Protein AF-W4US19-F1 (afdb_monomer_lite)

pLDDT: mean 78.68, std 10.95, range [46.41, 91.62]

Radius of gyration: 17.97 Å; chains: 1; bounding box: 44×40×44 Å

Organism: NCBI:txid1445607

Sequence (123 aa):
MWGHSSKKCTGAFEIYKANIETGNFLNTVFNEEHYNFYRSQIDKVGKHIYIKTGLKATVEDICEYINERAKWTDELDGIIFQDLPTGDSILIKKYPYRKRIQAVVYKLSCINNFSFKDEYRTN

Structure (mmCIF, N/CA/C/O backbone):
data_AF-W4US19-F1
#
_entry.id   AF-W4US19-F1
#
loop_
_atom_site.group_PDB
_atom_site.id
_atom_site.type_symbol
_atom_site.label_atom_id
_atom_site.label_alt_id
_atom_site.label_comp_id
_atom_site.label_asym_id
_atom_site.label_entity_id
_atom_site.label_seq_id
_atom_site.pdbx_PDB_ins_code
_atom_site.Cartn_x
_atom_site.Cartn_y
_atom_site.Cartn_z
_atom_site.occupancy
_atom_site.B_iso_or_equiv
_atom_site.auth_s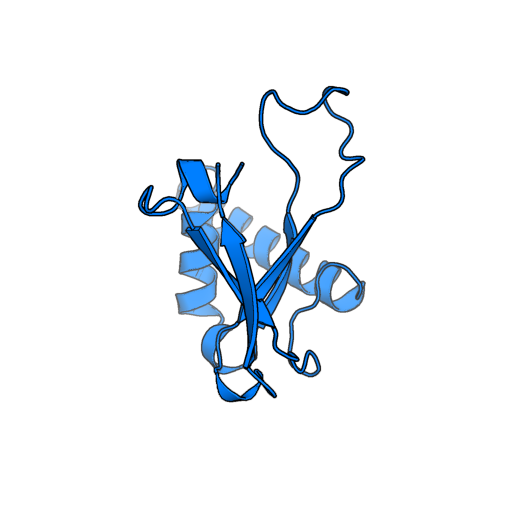eq_id
_atom_site.auth_comp_id
_atom_site.auth_asym_id
_atom_site.auth_atom_id
_atom_site.pdbx_PDB_model_num
ATOM 1 N N . MET A 1 1 ? 20.157 10.863 -8.094 1.00 47.53 1 MET A N 1
ATOM 2 C CA . MET A 1 1 ? 19.063 9.974 -8.567 1.00 47.53 1 MET A CA 1
ATOM 3 C C . MET A 1 1 ? 18.772 8.922 -7.504 1.00 47.53 1 MET A C 1
ATOM 5 O O . MET A 1 1 ? 19.709 8.524 -6.830 1.00 47.53 1 MET A O 1
ATOM 9 N N . TRP A 1 2 ? 17.519 8.466 -7.365 1.00 46.41 2 TRP A N 1
ATOM 10 C CA . TRP A 1 2 ? 17.076 7.519 -6.317 1.00 46.41 2 TRP A CA 1
ATOM 11 C C . TRP A 1 2 ? 17.932 6.238 -6.229 1.00 46.41 2 TRP A C 1
ATOM 13 O O . TRP A 1 2 ? 18.286 5.806 -5.136 1.00 46.41 2 TRP A O 1
ATOM 23 N N . GLY A 1 3 ? 18.369 5.689 -7.370 1.00 52.31 3 GLY A N 1
ATOM 24 C CA . GLY A 1 3 ? 19.264 4.522 -7.397 1.00 52.31 3 GLY A CA 1
ATOM 25 C C . GLY A 1 3 ? 20.616 4.751 -6.710 1.00 52.31 3 GLY A C 1
ATOM 26 O O . GLY A 1 3 ? 21.161 3.829 -6.120 1.00 52.31 3 GLY A O 1
ATOM 27 N N . HIS A 1 4 ? 21.126 5.983 -6.707 1.00 53.94 4 HIS A N 1
ATOM 28 C CA . HIS A 1 4 ? 22.436 6.320 -6.142 1.00 53.94 4 HIS A CA 1
ATOM 29 C C . HIS A 1 4 ? 22.404 6.503 -4.614 1.00 53.94 4 HIS A C 1
ATOM 31 O O . HIS A 1 4 ? 23.419 6.326 -3.950 1.00 53.94 4 HIS A O 1
ATOM 37 N N . SER A 1 5 ? 21.252 6.882 -4.052 1.00 56.97 5 SER A N 1
ATOM 38 C CA . SER A 1 5 ? 21.070 7.056 -2.603 1.00 56.97 5 SER A CA 1
ATOM 39 C C . SER A 1 5 ? 20.574 5.790 -1.906 1.00 56.97 5 SER A C 1
ATOM 41 O O . SER A 1 5 ? 20.789 5.633 -0.710 1.00 56.97 5 SER A O 1
ATOM 43 N N . SER A 1 6 ? 19.881 4.907 -2.633 1.00 57.62 6 SER A N 1
ATOM 44 C CA . SER A 1 6 ? 19.131 3.789 -2.042 1.00 57.62 6 SER A CA 1
ATOM 45 C C . SER A 1 6 ? 19.644 2.399 -2.437 1.00 57.62 6 SER A C 1
ATOM 47 O O . SER A 1 6 ? 19.193 1.413 -1.863 1.00 57.62 6 SER A O 1
ATOM 49 N N . LYS A 1 7 ? 20.576 2.285 -3.396 1.00 64.25 7 LYS A N 1
ATOM 50 C CA . LYS A 1 7 ? 21.191 1.008 -3.803 1.00 64.25 7 LYS A CA 1
ATOM 51 C C . LYS A 1 7 ? 22.715 1.071 -3.679 1.00 64.25 7 LYS A C 1
ATOM 53 O O . LYS A 1 7 ? 23.296 2.153 -3.629 1.00 64.25 7 LYS A O 1
ATOM 58 N N . LYS A 1 8 ? 23.372 -0.097 -3.635 1.00 60.91 8 LYS A N 1
ATOM 59 C CA . LYS A 1 8 ? 24.842 -0.185 -3.666 1.00 60.91 8 LYS A CA 1
ATOM 60 C C . LYS A 1 8 ? 25.363 0.553 -4.902 1.00 60.91 8 LYS A C 1
ATOM 62 O O . LYS A 1 8 ? 24.930 0.258 -6.016 1.00 60.91 8 LYS A O 1
ATOM 67 N N . CYS A 1 9 ? 26.279 1.496 -4.683 1.00 65.06 9 CYS A N 1
ATOM 68 C CA . CYS A 1 9 ? 26.870 2.365 -5.701 1.00 65.06 9 CYS A CA 1
ATOM 69 C C . CYS A 1 9 ? 27.811 1.563 -6.619 1.00 65.06 9 CYS A C 1
ATOM 71 O O . CYS A 1 9 ? 29.028 1.610 -6.495 1.00 65.06 9 CYS A O 1
ATOM 73 N N . THR A 1 10 ? 27.221 0.735 -7.476 1.00 68.06 10 THR A N 1
ATOM 74 C CA . THR A 1 10 ? 27.910 -0.237 -8.341 1.00 68.06 10 THR A CA 1
ATOM 75 C C . THR A 1 10 ? 28.164 0.306 -9.749 1.00 68.06 10 THR A C 1
ATOM 77 O O . THR A 1 10 ? 28.731 -0.394 -10.576 1.00 68.06 10 THR A O 1
ATOM 80 N N . GLY A 1 11 ? 27.774 1.555 -10.030 1.00 69.00 11 GLY A N 1
ATOM 81 C CA . GLY A 1 11 ? 27.968 2.201 -11.332 1.00 69.00 11 GLY A CA 1
ATOM 82 C C . GLY A 1 11 ? 26.925 1.828 -12.395 1.00 69.00 11 GLY A C 1
ATOM 83 O O . GLY A 1 11 ? 26.893 2.446 -13.457 1.00 69.00 11 GLY A O 1
ATOM 84 N N . ALA A 1 12 ? 26.047 0.860 -12.122 1.00 73.38 12 ALA A N 1
ATOM 85 C CA . ALA A 1 12 ? 24.975 0.453 -13.022 1.00 73.38 12 ALA A CA 1
ATOM 86 C C . ALA A 1 12 ? 23.714 0.026 -12.255 1.00 73.38 12 ALA A C 1
ATOM 88 O O . ALA A 1 12 ? 23.777 -0.404 -11.102 1.00 73.38 12 ALA A O 1
ATOM 89 N N . PHE A 1 13 ? 22.554 0.147 -12.898 1.00 80.69 13 PHE A N 1
ATOM 90 C CA . PHE A 1 13 ? 21.270 -0.303 -12.376 1.00 80.69 13 PHE A CA 1
ATOM 91 C C . PHE A 1 13 ? 20.508 -1.086 -13.436 1.00 80.69 13 PHE A C 1
ATOM 93 O O . PHE A 1 13 ? 20.212 -0.569 -14.509 1.00 80.69 13 PHE A O 1
ATOM 100 N N . GLU A 1 14 ? 20.100 -2.299 -13.092 1.00 82.94 14 GLU A N 1
ATOM 101 C CA . GLU A 1 14 ? 19.192 -3.082 -13.920 1.00 82.94 14 GLU A CA 1
ATOM 102 C C . GLU A 1 14 ? 17.751 -2.581 -13.761 1.00 82.94 14 GLU A C 1
ATOM 104 O O . GLU A 1 14 ? 17.251 -2.338 -12.653 1.00 82.94 14 GLU A O 1
ATOM 109 N N . ILE A 1 15 ? 17.080 -2.429 -14.894 1.00 82.50 15 ILE A N 1
ATOM 110 C CA . ILE A 1 15 ? 15.682 -2.053 -15.022 1.00 82.50 15 ILE A CA 1
ATOM 111 C C . ILE A 1 15 ? 14.928 -3.303 -15.455 1.00 82.50 15 ILE A C 1
ATOM 113 O O . ILE A 1 15 ? 15.215 -3.898 -16.493 1.00 82.50 15 ILE A O 1
ATOM 117 N N . TYR A 1 16 ? 13.919 -3.667 -14.674 1.00 87.31 16 TYR A N 1
ATOM 118 C CA . TYR A 1 16 ? 13.009 -4.767 -14.965 1.00 87.31 16 TYR A CA 1
ATOM 119 C C . TYR A 1 16 ? 11.632 -4.217 -15.333 1.00 87.31 16 TYR A C 1
ATOM 121 O O . TYR A 1 16 ? 11.269 -3.099 -14.955 1.00 87.31 16 TYR A O 1
ATOM 129 N N . LYS A 1 17 ? 10.858 -5.000 -16.082 1.00 89.00 17 LYS A N 1
ATOM 130 C CA . LYS A 1 17 ? 9.448 -4.728 -16.377 1.00 89.00 17 LYS A CA 1
ATOM 131 C C . LYS A 1 17 ? 8.605 -5.938 -16.001 1.00 89.00 17 LYS A C 1
ATOM 133 O O . LYS A 1 17 ? 9.071 -7.067 -16.101 1.00 89.00 17 LYS A O 1
ATOM 138 N N . ALA A 1 18 ? 7.370 -5.686 -15.597 1.00 89.19 18 ALA A N 1
ATOM 139 C CA . ALA A 1 18 ? 6.374 -6.715 -15.354 1.00 89.19 18 ALA A CA 1
ATOM 140 C C . ALA A 1 18 ? 4.976 -6.149 -15.595 1.00 89.19 18 ALA A C 1
ATOM 142 O O . ALA A 1 18 ? 4.775 -4.933 -15.546 1.00 89.19 18 ALA A O 1
ATOM 143 N N . ASN A 1 19 ? 4.027 -7.045 -15.824 1.00 87.88 19 ASN A N 1
ATOM 144 C CA . ASN A 1 19 ? 2.605 -6.752 -15.846 1.00 87.88 19 ASN A CA 1
ATOM 145 C C . ASN A 1 19 ? 2.022 -7.148 -14.490 1.00 87.88 19 ASN A C 1
ATOM 147 O O . ASN A 1 19 ? 2.315 -8.231 -13.995 1.00 87.88 19 ASN A O 1
ATOM 151 N N . ILE A 1 20 ? 1.204 -6.286 -13.894 1.00 87.06 20 ILE A N 1
ATOM 152 C CA . ILE A 1 20 ? 0.553 -6.567 -12.613 1.00 87.06 20 ILE A CA 1
ATOM 153 C C . ILE A 1 20 ? -0.949 -6.633 -12.863 1.00 87.06 20 ILE A C 1
ATOM 155 O O . ILE A 1 20 ? -1.525 -5.687 -13.402 1.00 87.06 20 ILE A O 1
ATOM 159 N N . GLU A 1 21 ? -1.579 -7.741 -12.488 1.00 87.06 21 GLU A N 1
ATOM 160 C CA . GLU A 1 21 ? -3.033 -7.875 -12.525 1.00 87.06 21 GLU A CA 1
ATOM 161 C C . GLU A 1 21 ? -3.654 -7.145 -11.337 1.00 87.06 21 GLU A C 1
ATOM 163 O O . GLU A 1 21 ? -3.518 -7.555 -10.190 1.00 87.06 21 GLU A O 1
ATOM 168 N N . THR A 1 22 ? -4.353 -6.043 -11.608 1.00 84.31 22 THR A N 1
ATOM 169 C CA . THR A 1 22 ? -4.903 -5.171 -10.559 1.00 84.31 22 THR A CA 1
ATOM 170 C C . THR A 1 22 ? -6.350 -5.494 -10.180 1.00 84.31 22 THR A C 1
ATOM 172 O O . THR A 1 22 ? -7.000 -4.670 -9.541 1.00 84.31 22 THR A O 1
ATOM 175 N N . GLY A 1 23 ? -6.886 -6.647 -10.595 1.00 83.94 23 GLY A N 1
ATOM 176 C CA . GLY A 1 23 ? -8.298 -7.004 -10.391 1.00 83.94 23 GLY A CA 1
ATOM 177 C C . GLY A 1 23 ? -8.696 -7.081 -8.914 1.00 83.94 23 GLY A C 1
ATOM 178 O O . GLY A 1 23 ? -9.729 -6.545 -8.532 1.00 83.94 23 GLY A O 1
ATOM 179 N N . ASN A 1 24 ? -7.826 -7.656 -8.082 1.00 87.25 24 ASN A N 1
ATOM 180 C CA . ASN A 1 24 ? -8.006 -7.798 -6.631 1.00 87.25 24 ASN A CA 1
ATOM 181 C C . ASN A 1 24 ? -7.150 -6.804 -5.824 1.00 87.25 24 ASN A C 1
ATOM 183 O O . ASN A 1 24 ? -6.766 -7.066 -4.681 1.00 87.25 24 ASN A O 1
ATOM 187 N N . PHE A 1 25 ? -6.811 -5.657 -6.420 1.00 89.50 25 PHE A N 1
ATOM 188 C CA . PHE A 1 25 ? -6.069 -4.607 -5.727 1.00 89.50 25 PHE A CA 1
ATOM 189 C C . PHE A 1 25 ? -7.007 -3.588 -5.087 1.00 89.50 25 PHE A C 1
ATOM 191 O O . PHE A 1 25 ? -7.944 -3.083 -5.715 1.00 89.50 25 PHE A O 1
ATOM 198 N N . LEU A 1 26 ? -6.662 -3.156 -3.875 1.00 88.12 26 LEU A N 1
ATOM 199 C CA . LEU A 1 26 ? -7.270 -1.978 -3.269 1.00 88.12 26 LEU A CA 1
ATOM 200 C C . LEU A 1 26 ? -6.690 -0.711 -3.913 1.00 88.12 26 LEU A C 1
ATOM 202 O O . LEU A 1 26 ? -5.669 -0.161 -3.501 1.00 88.12 26 LEU A O 1
ATOM 206 N N . ASN A 1 27 ? -7.328 -0.282 -4.997 1.00 89.00 27 ASN A N 1
ATOM 207 C CA . ASN A 1 27 ? -6.923 0.888 -5.770 1.00 89.00 27 ASN A CA 1
ATOM 208 C C . ASN A 1 27 ? -7.454 2.207 -5.188 1.00 89.00 27 ASN A C 1
ATOM 210 O O . ASN A 1 27 ? -8.539 2.651 -5.538 1.00 89.00 27 ASN A O 1
ATOM 214 N N . THR A 1 28 ? -6.663 2.879 -4.358 1.00 87.81 28 THR A N 1
ATOM 215 C CA . THR A 1 28 ? -7.063 4.156 -3.738 1.00 87.81 28 THR A CA 1
ATOM 216 C C . THR A 1 28 ? -6.842 5.383 -4.635 1.00 87.81 28 THR A C 1
ATOM 218 O O . THR A 1 28 ? -7.149 6.501 -4.230 1.00 87.81 28 THR A O 1
ATOM 221 N N . VAL A 1 29 ? -6.291 5.205 -5.844 1.00 86.75 29 VAL A N 1
ATOM 222 C CA . VAL A 1 29 ? -5.901 6.310 -6.742 1.00 86.75 29 VAL A CA 1
ATOM 223 C C . VAL A 1 29 ? -6.915 6.532 -7.859 1.00 86.75 29 VAL A C 1
ATOM 225 O O . VAL A 1 29 ? -7.222 7.675 -8.191 1.00 86.75 29 VAL A O 1
ATOM 228 N N . PHE A 1 30 ? -7.413 5.449 -8.453 1.00 87.81 30 PHE A N 1
ATOM 229 C CA . PHE A 1 30 ? -8.291 5.496 -9.626 1.00 87.81 30 PHE A CA 1
ATOM 230 C C . PHE A 1 30 ? -9.699 4.955 -9.358 1.00 87.81 30 PHE A C 1
ATOM 232 O O . PHE A 1 30 ? -10.533 4.992 -10.257 1.00 87.81 30 PHE A O 1
ATOM 239 N N . ASN A 1 31 ? -9.965 4.447 -8.151 1.00 90.06 31 ASN A N 1
ATOM 240 C CA . ASN A 1 31 ? -11.278 3.955 -7.750 1.00 90.06 31 ASN A CA 1
ATOM 241 C C . ASN A 1 31 ? -11.736 4.679 -6.472 1.00 90.06 31 ASN A C 1
ATOM 243 O O . ASN A 1 31 ? -11.102 4.595 -5.419 1.00 90.06 31 ASN A O 1
ATOM 247 N N . GLU A 1 32 ? -12.842 5.413 -6.588 1.00 90.38 32 GLU A N 1
ATOM 248 C CA . GLU A 1 32 ? -13.403 6.225 -5.508 1.00 90.38 32 GLU A CA 1
ATOM 249 C C . GLU A 1 32 ? -13.971 5.378 -4.362 1.00 90.38 32 GLU A C 1
ATOM 251 O O . GLU A 1 32 ? -13.779 5.712 -3.193 1.00 90.38 32 GLU A O 1
ATOM 256 N N . GLU A 1 33 ? -14.629 4.260 -4.666 1.00 91.56 33 GLU A N 1
ATOM 257 C CA . GLU A 1 33 ? -15.186 3.364 -3.648 1.00 91.56 33 GLU A CA 1
ATOM 258 C C . GLU A 1 33 ? -14.072 2.756 -2.797 1.00 91.56 33 GLU A C 1
ATOM 260 O O . GLU A 1 33 ? -14.131 2.779 -1.567 1.00 91.56 33 GLU A O 1
ATOM 265 N N . HIS A 1 34 ? -13.007 2.292 -3.450 1.00 90.62 34 HIS A N 1
ATOM 266 C CA . HIS A 1 34 ? -11.818 1.765 -2.788 1.00 90.62 34 HIS A CA 1
ATOM 267 C C . HIS A 1 34 ? -11.117 2.838 -1.948 1.00 90.62 34 HIS A C 1
ATOM 269 O O . HIS A 1 34 ? -10.699 2.565 -0.821 1.00 90.62 34 HIS A O 1
ATOM 275 N N . TYR A 1 35 ? -11.019 4.067 -2.462 1.00 89.44 35 TYR A N 1
ATOM 276 C CA . TYR A 1 35 ? -10.485 5.205 -1.715 1.00 89.44 35 TYR A CA 1
ATOM 277 C C . TYR A 1 35 ? -11.305 5.492 -0.449 1.00 89.44 35 TYR A C 1
ATOM 279 O O . TYR A 1 35 ? -10.744 5.598 0.644 1.00 89.44 35 TYR A O 1
ATOM 287 N N . ASN A 1 36 ? -12.631 5.576 -0.576 1.00 89.88 36 ASN A N 1
ATOM 288 C CA . ASN A 1 36 ? -13.531 5.842 0.542 1.00 89.88 36 ASN A CA 1
ATOM 289 C C . ASN A 1 36 ? -13.500 4.707 1.571 1.00 89.88 36 ASN A C 1
ATOM 291 O O . ASN A 1 36 ? -13.446 4.972 2.776 1.00 89.88 36 ASN A O 1
ATOM 295 N N . PHE A 1 37 ? -13.460 3.454 1.112 1.00 90.00 37 PHE A N 1
ATOM 296 C CA . PHE A 1 37 ? -13.279 2.295 1.977 1.00 90.00 37 PHE A CA 1
ATOM 297 C C . PHE A 1 37 ? -11.968 2.398 2.757 1.00 90.00 37 PHE A C 1
ATOM 299 O O . PHE A 1 37 ? -12.005 2.410 3.989 1.00 90.00 37 PHE A O 1
ATOM 306 N N . TYR A 1 38 ? -10.835 2.551 2.064 1.00 88.19 38 TYR A N 1
ATOM 307 C CA . TYR A 1 38 ? -9.514 2.666 2.680 1.00 88.19 38 TYR A CA 1
ATOM 308 C C . TYR A 1 38 ? -9.486 3.790 3.716 1.00 88.19 38 TYR A C 1
ATOM 310 O O . TYR A 1 38 ? -9.190 3.548 4.885 1.00 88.19 38 TYR A O 1
ATOM 318 N N . ARG A 1 39 ? -9.907 5.001 3.331 1.00 89.50 39 ARG A N 1
ATOM 319 C CA . ARG A 1 39 ? -9.984 6.158 4.230 1.00 89.50 39 ARG A CA 1
ATOM 320 C C . ARG A 1 39 ? -10.815 5.860 5.480 1.00 89.50 39 ARG A C 1
ATOM 322 O O . ARG A 1 39 ? -10.378 6.166 6.586 1.00 89.50 39 ARG A O 1
ATOM 329 N N . SER A 1 40 ? -11.983 5.234 5.322 1.00 90.00 40 SER A N 1
ATOM 330 C CA . SER A 1 40 ? -12.856 4.906 6.454 1.00 90.00 40 SER A CA 1
ATOM 331 C C . SER A 1 40 ? -12.205 3.938 7.447 1.00 90.00 40 SER A C 1
ATOM 333 O O . SER A 1 40 ? -12.440 4.050 8.650 1.00 90.00 40 SER A O 1
ATOM 335 N N . GLN A 1 41 ? -11.382 3.000 6.967 1.00 87.31 41 GLN A N 1
ATOM 336 C CA . GLN A 1 41 ? -10.671 2.049 7.819 1.00 87.31 41 GLN A CA 1
ATOM 337 C C . GLN A 1 41 ? -9.538 2.746 8.569 1.00 87.31 41 GLN A C 1
ATOM 339 O O . GLN A 1 41 ? -9.469 2.635 9.791 1.00 87.31 41 GLN A O 1
ATOM 344 N N . ILE A 1 42 ? -8.732 3.551 7.874 1.00 87.31 42 ILE A N 1
ATOM 345 C CA . ILE A 1 42 ? -7.660 4.346 8.488 1.00 87.31 42 ILE A CA 1
ATOM 346 C C . ILE A 1 42 ? -8.215 5.256 9.595 1.00 87.31 42 ILE A C 1
ATOM 348 O O . ILE A 1 42 ? -7.694 5.260 10.711 1.00 87.31 42 ILE A O 1
ATOM 352 N N . ASP A 1 43 ? -9.322 5.960 9.338 1.00 87.75 43 ASP A N 1
ATOM 353 C CA . ASP A 1 43 ? -9.960 6.840 10.324 1.00 87.75 43 ASP A CA 1
ATOM 354 C C . ASP A 1 43 ? -10.480 6.069 11.551 1.00 87.75 43 ASP A C 1
ATOM 356 O O . ASP A 1 43 ? -10.382 6.555 12.682 1.00 87.75 43 ASP A O 1
ATOM 360 N N . LYS A 1 44 ? -11.031 4.862 11.359 1.00 87.69 44 LYS A N 1
ATOM 361 C CA . LYS A 1 44 ? -11.481 3.998 12.466 1.00 87.69 44 LYS A CA 1
ATOM 362 C C . LYS A 1 44 ? -10.309 3.554 13.335 1.00 87.69 44 LYS A C 1
ATOM 364 O O . LYS A 1 44 ? -10.396 3.660 14.558 1.00 87.69 44 LYS A O 1
ATOM 369 N N . VAL A 1 45 ? -9.223 3.096 12.715 1.00 86.44 45 VAL A N 1
ATOM 370 C CA . VAL A 1 45 ? -8.011 2.655 13.419 1.00 86.44 45 VAL A CA 1
ATOM 371 C C . VAL A 1 45 ? -7.385 3.818 14.183 1.00 86.44 45 VAL A C 1
ATOM 373 O O . VAL A 1 45 ? -7.138 3.701 15.382 1.00 86.44 45 VAL A O 1
ATOM 376 N N . GLY A 1 46 ? -7.229 4.974 13.533 1.00 86.25 46 GLY A N 1
ATOM 377 C CA . GLY A 1 46 ? -6.688 6.178 14.159 1.00 86.25 46 GLY A CA 1
ATOM 378 C C . GLY A 1 46 ? -7.506 6.637 15.369 1.00 86.25 46 GLY A C 1
ATOM 379 O O . GLY A 1 46 ? -6.935 6.936 16.417 1.00 86.25 4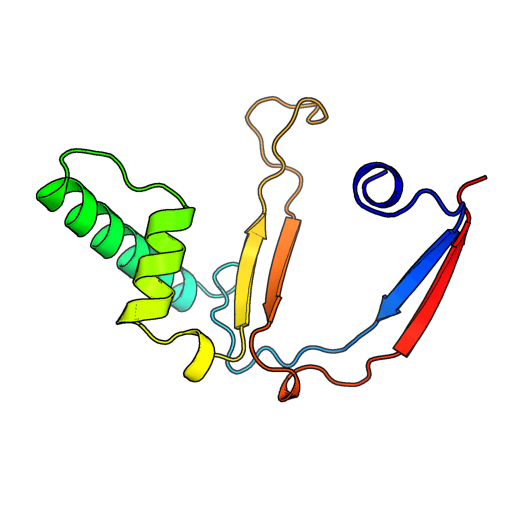6 GLY A O 1
ATOM 380 N N . LYS A 1 47 ? -8.845 6.627 15.275 1.00 87.62 47 LYS A N 1
ATOM 381 C CA . LYS A 1 47 ? -9.730 6.926 16.416 1.00 87.62 47 LYS A CA 1
ATOM 382 C C . LYS A 1 47 ? -9.589 5.904 17.540 1.00 87.62 47 LYS A C 1
ATOM 384 O O . LYS A 1 47 ? -9.542 6.291 18.702 1.00 87.62 47 LYS A O 1
ATOM 389 N N . HIS A 1 48 ? -9.519 4.617 17.209 1.00 86.00 48 HIS A N 1
ATOM 390 C CA . HIS A 1 48 ? -9.388 3.546 18.198 1.00 86.00 48 HIS A CA 1
ATOM 391 C C . HIS A 1 48 ? -8.075 3.640 18.979 1.00 86.00 48 HIS A C 1
ATOM 393 O O . HIS A 1 48 ? -8.079 3.504 20.201 1.00 86.00 48 HIS A O 1
ATOM 399 N N . ILE A 1 49 ? -6.967 3.924 18.289 1.00 83.94 49 ILE A N 1
ATOM 400 C CA . ILE A 1 49 ? -5.662 4.157 18.918 1.00 83.94 49 ILE A CA 1
ATOM 401 C C . ILE A 1 49 ? -5.723 5.419 19.780 1.00 83.94 49 ILE A C 1
ATOM 403 O O . ILE A 1 49 ? -5.386 5.350 20.956 1.00 83.94 49 ILE A O 1
ATOM 407 N N . TYR A 1 50 ? -6.251 6.528 19.251 1.00 86.44 50 TYR A N 1
ATOM 408 C CA . TYR A 1 50 ? -6.362 7.787 19.991 1.00 86.44 50 TYR A CA 1
ATOM 409 C C . TYR A 1 50 ? -7.176 7.653 21.285 1.00 86.44 50 TYR A C 1
ATOM 411 O O . TYR A 1 50 ? -6.764 8.162 22.322 1.00 86.44 50 TYR A O 1
ATOM 419 N N . ILE A 1 51 ? -8.299 6.928 21.258 1.00 86.94 51 ILE A N 1
ATOM 420 C CA . ILE A 1 51 ? -9.114 6.675 22.457 1.00 86.94 51 ILE A CA 1
ATOM 421 C C . ILE A 1 51 ? -8.342 5.844 23.490 1.00 86.94 51 ILE A C 1
ATOM 423 O O . ILE A 1 51 ? -8.492 6.066 24.688 1.00 86.94 51 ILE A O 1
ATOM 427 N N . LYS A 1 52 ? -7.522 4.884 23.045 1.00 83.88 52 LYS A N 1
ATOM 428 C CA . LYS A 1 52 ? -6.779 3.987 23.940 1.00 83.88 52 LYS A CA 1
ATOM 429 C C . LYS A 1 52 ? -5.514 4.604 24.527 1.00 83.88 52 LYS A C 1
ATOM 431 O O . LYS A 1 52 ? -5.202 4.331 25.680 1.00 83.88 52 LYS A O 1
ATOM 436 N N . THR A 1 53 ? -4.765 5.365 23.735 1.00 80.81 53 THR A N 1
ATOM 437 C CA . THR A 1 53 ? -3.426 5.850 24.107 1.00 80.81 53 THR A CA 1
ATOM 438 C C . THR A 1 53 ? -3.383 7.354 24.360 1.00 80.81 53 THR A C 1
ATOM 440 O O . THR A 1 53 ? -2.414 7.842 24.932 1.00 80.81 53 THR A O 1
ATOM 443 N N . GLY A 1 54 ? -4.399 8.108 23.925 1.00 79.81 54 GLY A N 1
ATOM 444 C CA . GLY A 1 54 ? -4.393 9.575 23.929 1.00 79.81 54 GLY A CA 1
ATOM 445 C C . GLY A 1 54 ? -3.437 10.199 22.902 1.00 79.81 54 GLY A C 1
ATOM 446 O O . GLY A 1 54 ? -3.355 11.424 22.803 1.00 79.81 54 GLY A O 1
ATOM 447 N N . LEU A 1 55 ? -2.722 9.379 22.124 1.00 81.94 55 LEU A N 1
ATOM 448 C CA . LEU A 1 55 ? -1.727 9.802 21.141 1.00 81.94 55 LEU A CA 1
ATOM 449 C C . LEU A 1 55 ? -2.267 9.632 19.719 1.00 81.94 55 LEU A C 1
ATOM 451 O O . LEU A 1 55 ? -3.112 8.780 19.444 1.00 81.94 55 LEU A O 1
ATOM 455 N N . LYS A 1 56 ? -1.777 10.460 18.791 1.00 81.56 56 LYS A N 1
ATOM 456 C CA . LYS A 1 56 ? -2.071 10.273 17.365 1.00 81.56 56 LYS A CA 1
ATOM 457 C C . LYS A 1 56 ? -1.295 9.060 16.858 1.00 81.56 56 LYS A C 1
ATOM 459 O O . LYS A 1 56 ? -0.092 8.987 17.083 1.00 81.56 56 LYS A O 1
ATOM 464 N N . ALA A 1 57 ? -1.988 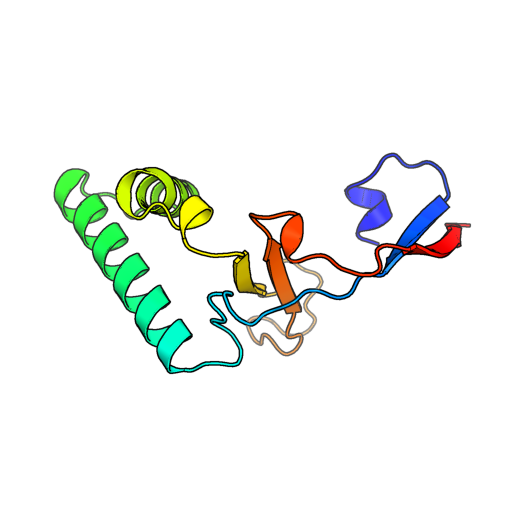8.156 16.172 1.00 79.25 57 ALA A N 1
ATOM 465 C CA . ALA A 1 57 ? -1.376 6.986 15.556 1.00 79.25 57 ALA A CA 1
ATOM 466 C C . ALA A 1 57 ? -0.338 7.389 14.500 1.00 79.25 57 ALA A C 1
ATOM 468 O O . ALA A 1 57 ? -0.552 8.341 13.738 1.00 79.25 57 ALA A O 1
ATOM 469 N N . THR A 1 58 ? 0.769 6.655 14.463 1.00 80.50 58 THR A N 1
ATOM 470 C CA . THR A 1 58 ? 1.775 6.739 13.402 1.00 80.50 58 THR A CA 1
ATOM 471 C C . THR A 1 58 ? 1.351 5.915 12.183 1.00 80.50 58 THR A C 1
ATOM 473 O O . THR A 1 58 ? 0.359 5.183 12.220 1.00 80.50 58 THR A O 1
ATOM 476 N N . VAL A 1 59 ? 2.076 6.056 11.068 1.00 77.69 59 VAL A N 1
ATOM 477 C CA . VAL A 1 59 ? 1.813 5.245 9.867 1.00 77.69 59 VAL A CA 1
ATOM 478 C C . VAL A 1 59 ? 2.116 3.777 10.159 1.00 77.69 59 VAL A C 1
ATOM 480 O O . VAL A 1 59 ? 1.354 2.907 9.743 1.00 77.69 59 VAL A O 1
ATOM 483 N N . GLU A 1 60 ? 3.185 3.513 10.911 1.00 78.00 60 GLU A N 1
ATOM 484 C CA . GLU A 1 60 ? 3.573 2.177 11.348 1.00 78.00 60 GLU A CA 1
ATOM 485 C C . GLU A 1 60 ? 2.462 1.517 12.174 1.00 78.00 60 GLU A C 1
ATOM 487 O O . GLU A 1 60 ? 2.039 0.418 11.821 1.00 78.00 60 GLU A O 1
ATOM 492 N N . ASP A 1 61 ? 1.909 2.217 13.173 1.00 78.25 61 ASP A N 1
ATOM 493 C CA . ASP A 1 61 ? 0.837 1.676 14.029 1.00 78.25 61 ASP A CA 1
ATOM 494 C C . ASP A 1 61 ? -0.411 1.291 13.222 1.00 78.25 61 ASP A C 1
ATOM 496 O O . ASP A 1 61 ? -1.082 0.294 13.496 1.00 78.25 61 ASP A O 1
ATOM 500 N N . ILE A 1 62 ? -0.754 2.107 12.223 1.00 79.06 62 ILE A N 1
ATOM 501 C CA . ILE A 1 62 ? -1.921 1.870 11.372 1.00 79.06 62 ILE A CA 1
ATOM 502 C C . ILE A 1 62 ? -1.681 0.653 10.476 1.00 79.06 62 ILE A C 1
ATOM 504 O O . ILE A 1 62 ? -2.560 -0.204 10.366 1.00 79.06 62 ILE A O 1
ATOM 508 N N . CYS A 1 63 ? -0.503 0.561 9.855 1.00 75.44 63 CYS A N 1
ATOM 509 C CA . CYS A 1 63 ? -0.115 -0.582 9.032 1.00 75.44 63 CYS A CA 1
ATOM 510 C C . CYS A 1 63 ? -0.084 -1.882 9.846 1.00 75.44 63 CYS A C 1
ATOM 512 O O . CYS A 1 63 ? -0.605 -2.897 9.386 1.00 75.44 63 CYS A O 1
ATOM 514 N N . GLU A 1 64 ? 0.479 -1.852 11.054 1.00 79.25 64 GLU A N 1
ATOM 515 C CA . GLU A 1 64 ? 0.533 -3.004 11.955 1.00 79.25 64 GLU A CA 1
ATOM 516 C C . GLU A 1 64 ? -0.876 -3.449 12.356 1.00 79.25 64 GLU A C 1
ATOM 518 O O . GLU A 1 64 ? -1.242 -4.605 12.146 1.00 79.25 64 GLU A O 1
ATOM 523 N N . TYR A 1 65 ? -1.724 -2.516 12.797 1.00 79.69 65 TYR A N 1
ATOM 524 C CA . TYR A 1 65 ? -3.103 -2.831 13.167 1.00 79.69 65 TYR A CA 1
ATOM 525 C C . TYR A 1 65 ? -3.897 -3.440 12.005 1.00 79.69 65 TYR A C 1
ATOM 527 O O . TYR A 1 65 ? -4.667 -4.383 12.195 1.00 79.69 65 TYR A O 1
ATOM 535 N N . ILE A 1 66 ? -3.746 -2.894 10.797 1.00 77.06 66 ILE A N 1
ATOM 536 C CA . ILE A 1 66 ? -4.436 -3.390 9.602 1.00 77.06 66 ILE A CA 1
ATOM 537 C C . ILE A 1 66 ? -3.948 -4.792 9.235 1.00 77.06 66 ILE A C 1
ATOM 539 O O . ILE A 1 66 ? -4.775 -5.658 8.946 1.00 77.06 66 ILE A O 1
ATOM 543 N N . ASN A 1 67 ? -2.641 -5.044 9.295 1.00 75.06 67 ASN A N 1
ATOM 544 C CA . ASN A 1 67 ? -2.092 -6.373 9.043 1.00 75.06 67 ASN A CA 1
ATOM 545 C C . ASN A 1 67 ? -2.599 -7.394 10.072 1.00 75.06 67 ASN A C 1
ATOM 547 O O . ASN A 1 67 ? -3.053 -8.470 9.690 1.00 75.06 67 ASN A O 1
ATOM 551 N N . GLU A 1 68 ? -2.602 -7.047 11.361 1.00 75.88 68 GLU A N 1
ATOM 552 C CA . GLU A 1 68 ? -3.048 -7.948 12.429 1.00 75.88 68 GLU A CA 1
ATOM 553 C C . GLU A 1 68 ? -4.557 -8.222 12.407 1.00 75.88 68 GLU A C 1
ATOM 555 O O . GLU A 1 68 ? -5.000 -9.343 12.671 1.00 75.88 68 GLU A O 1
ATOM 560 N N . ARG A 1 69 ? -5.374 -7.195 12.141 1.00 73.62 69 ARG A N 1
ATOM 561 C CA . ARG A 1 69 ? -6.834 -7.274 12.313 1.00 73.62 69 ARG A CA 1
ATOM 562 C C . ARG A 1 69 ? -7.601 -7.500 11.025 1.00 73.62 69 ARG A C 1
ATOM 564 O O . ARG A 1 69 ? -8.639 -8.154 11.066 1.00 73.62 69 ARG A O 1
ATOM 571 N N . ALA A 1 70 ? -7.145 -6.913 9.924 1.00 69.19 70 ALA A N 1
ATOM 572 C CA . ALA A 1 70 ? -7.889 -6.891 8.672 1.00 69.19 70 ALA A CA 1
ATOM 573 C C . ALA A 1 70 ? -7.390 -7.929 7.659 1.00 69.19 70 ALA A C 1
ATOM 575 O O . ALA A 1 70 ? -8.079 -8.154 6.672 1.00 69.19 70 ALA A O 1
ATOM 576 N N . LYS A 1 71 ? -6.230 -8.568 7.899 1.00 73.88 71 LYS A N 1
ATOM 577 C CA . LYS A 1 71 ? -5.651 -9.625 7.045 1.00 73.88 71 LYS A CA 1
ATOM 578 C C . LYS A 1 71 ? -5.627 -9.268 5.553 1.00 73.88 71 LYS A C 1
ATOM 580 O O . LYS A 1 71 ? -5.793 -10.120 4.684 1.00 73.88 71 LYS A O 1
ATOM 585 N N . TRP A 1 72 ? -5.409 -7.993 5.236 1.00 75.44 72 TRP A N 1
ATOM 586 C CA . TRP A 1 72 ? -5.410 -7.508 3.853 1.00 75.44 72 TRP A CA 1
ATOM 587 C C . TRP A 1 72 ? -4.366 -8.200 2.978 1.00 75.44 72 TRP A C 1
ATOM 589 O O . TRP A 1 72 ? -4.589 -8.360 1.784 1.00 75.44 72 TRP A O 1
ATOM 599 N N . THR A 1 73 ? -3.266 -8.661 3.569 1.00 72.12 73 THR A N 1
ATOM 600 C CA . THR A 1 73 ? -2.241 -9.465 2.892 1.00 72.12 73 THR A CA 1
ATOM 601 C C . THR A 1 73 ? -2.752 -10.820 2.400 1.00 72.12 73 THR A C 1
ATOM 603 O O . THR A 1 73 ? -2.216 -11.353 1.430 1.00 72.12 73 THR A O 1
ATOM 606 N N . ASP A 1 74 ? -3.779 -11.376 3.048 1.00 76.25 74 ASP A N 1
ATOM 607 C CA . ASP A 1 74 ? -4.326 -12.696 2.729 1.00 76.25 74 ASP A CA 1
ATOM 608 C C . ASP A 1 74 ? -5.438 -12.592 1.677 1.00 76.25 74 ASP A C 1
ATOM 610 O O . ASP A 1 74 ? -5.514 -13.404 0.750 1.00 76.25 74 ASP A O 1
ATOM 614 N N . GLU A 1 75 ? -6.290 -11.570 1.784 1.00 79.50 75 GLU A N 1
ATOM 615 C CA . GLU A 1 75 ? -7.459 -11.396 0.914 1.00 79.50 75 GLU A CA 1
ATOM 616 C C . GLU A 1 75 ? -7.145 -10.620 -0.371 1.00 79.50 75 GLU A C 1
ATOM 618 O O . GLU A 1 75 ? -7.653 -10.972 -1.435 1.00 79.50 75 GLU A O 1
ATOM 623 N N . LEU A 1 76 ? -6.274 -9.609 -0.305 1.00 84.56 76 LEU A N 1
ATOM 624 C CA . LEU A 1 76 ? -5.953 -8.739 -1.436 1.00 84.56 76 LEU A CA 1
ATOM 625 C C . LEU A 1 76 ? -4.635 -9.143 -2.095 1.00 84.56 76 LEU A C 1
ATOM 627 O O . LEU A 1 76 ? -3.722 -9.672 -1.461 1.00 84.56 76 LEU A O 1
ATOM 631 N N . ASP A 1 77 ? -4.510 -8.827 -3.380 1.00 85.81 77 ASP A N 1
ATOM 632 C CA . ASP A 1 77 ? -3.258 -9.044 -4.112 1.00 85.81 77 ASP A CA 1
ATOM 633 C C . ASP A 1 77 ? -2.279 -7.876 -3.915 1.00 85.81 77 ASP A C 1
ATOM 635 O O . ASP A 1 77 ? -1.064 -8.033 -4.067 1.00 85.81 77 ASP A O 1
ATOM 639 N N . GLY A 1 78 ? -2.801 -6.709 -3.524 1.00 86.25 78 GLY A N 1
ATOM 640 C CA . GLY A 1 78 ? -2.011 -5.525 -3.229 1.00 86.25 78 GLY A CA 1
ATOM 641 C C . GLY A 1 78 ? -2.836 -4.254 -3.042 1.00 86.25 78 GLY A C 1
ATOM 642 O O . GLY A 1 78 ? -4.068 -4.256 -3.104 1.00 86.25 78 GLY A O 1
ATOM 643 N N . ILE A 1 79 ? -2.138 -3.141 -2.825 1.00 87.88 79 ILE A N 1
ATOM 644 C CA . ILE A 1 79 ? -2.721 -1.806 -2.636 1.00 87.88 79 ILE A CA 1
ATOM 645 C C . ILE A 1 79 ? -2.023 -0.829 -3.574 1.00 87.88 79 ILE A C 1
ATOM 647 O O . ILE A 1 79 ? -0.795 -0.805 -3.656 1.00 87.88 79 ILE A O 1
ATOM 651 N N . ILE A 1 80 ? -2.806 0.004 -4.258 1.00 88.69 80 ILE A N 1
ATOM 652 C CA . ILE A 1 80 ? -2.293 1.123 -5.056 1.00 88.69 80 ILE A CA 1
ATOM 653 C C . ILE A 1 80 ? -2.619 2.408 -4.312 1.00 88.69 80 ILE A C 1
ATOM 655 O O . ILE A 1 80 ? -3.785 2.660 -3.997 1.00 88.69 80 ILE A O 1
ATOM 659 N N . PHE A 1 81 ? -1.609 3.233 -4.054 1.00 86.19 81 PHE A N 1
ATOM 660 C CA . PHE A 1 81 ? -1.780 4.511 -3.376 1.00 86.19 81 PHE A CA 1
ATOM 661 C C . PHE A 1 81 ? -0.937 5.616 -3.998 1.00 86.19 81 PHE A C 1
ATOM 663 O O . PHE A 1 81 ? 0.027 5.390 -4.738 1.00 86.19 81 PHE A O 1
ATOM 670 N N . GLN A 1 82 ? -1.355 6.846 -3.718 1.00 83.06 82 GLN A N 1
ATOM 671 C CA . GLN A 1 82 ? -0.657 8.036 -4.163 1.00 83.06 82 GLN A CA 1
ATOM 672 C C . GLN A 1 82 ? 0.517 8.318 -3.223 1.00 83.06 82 GLN A C 1
ATOM 674 O O . GLN A 1 82 ? 0.318 8.596 -2.042 1.00 83.06 82 GLN A O 1
ATOM 679 N N . ASP A 1 83 ? 1.728 8.304 -3.773 1.00 79.44 83 ASP A N 1
ATOM 680 C CA . ASP A 1 83 ? 2.921 8.797 -3.090 1.00 79.44 83 ASP A CA 1
ATOM 681 C C . ASP A 1 83 ? 3.053 10.299 -3.359 1.00 79.44 83 ASP A C 1
ATOM 683 O O . ASP A 1 83 ? 3.160 10.752 -4.507 1.00 79.44 83 ASP A O 1
ATOM 687 N N . LEU A 1 84 ? 2.998 11.095 -2.293 1.00 72.12 84 LEU A N 1
ATOM 688 C CA . LEU A 1 84 ? 3.227 12.528 -2.387 1.00 72.12 84 LEU A CA 1
ATOM 689 C C . LEU A 1 84 ? 4.731 12.789 -2.289 1.00 72.12 84 LEU A C 1
ATOM 691 O O . LEU A 1 84 ? 5.348 12.421 -1.290 1.00 72.12 84 LEU A O 1
ATOM 695 N N . PRO A 1 85 ? 5.334 13.481 -3.274 1.00 64.88 85 PRO A N 1
ATOM 696 C CA . PRO A 1 85 ? 6.700 13.951 -3.145 1.00 64.88 85 PRO A CA 1
ATOM 697 C C . PRO A 1 85 ? 6.869 14.733 -1.844 1.00 64.88 85 PRO A C 1
ATOM 699 O O . PRO A 1 85 ? 6.231 15.768 -1.660 1.00 64.88 85 PRO A O 1
ATOM 702 N N . THR A 1 86 ? 7.756 14.273 -0.973 1.00 61.16 86 THR A N 1
ATOM 703 C CA . THR A 1 86 ? 8.241 15.024 0.186 1.00 61.16 86 THR A CA 1
ATOM 704 C C . THR A 1 86 ? 9.731 15.329 -0.006 1.00 61.16 86 THR A C 1
ATOM 706 O O . THR A 1 86 ? 10.468 14.530 -0.588 1.00 61.16 86 THR A O 1
ATOM 709 N N . GLY A 1 87 ? 10.166 16.529 0.396 1.00 60.62 87 GLY A N 1
ATOM 710 C CA . GLY A 1 87 ? 11.568 16.973 0.343 1.00 60.62 87 GLY A CA 1
ATOM 711 C C . GLY A 1 87 ? 11.808 18.305 -0.384 1.00 60.62 87 GLY A C 1
ATOM 712 O O . GLY A 1 87 ? 10.944 18.814 -1.095 1.00 60.62 87 GLY A O 1
ATOM 713 N N . ASP A 1 88 ? 13.020 18.846 -0.234 1.00 54.12 88 ASP A N 1
ATOM 714 C CA . ASP A 1 88 ? 13.429 20.176 -0.732 1.00 54.12 88 ASP A CA 1
ATOM 715 C C . ASP A 1 88 ? 13.564 20.279 -2.263 1.00 54.12 88 ASP A C 1
ATOM 717 O O . ASP A 1 88 ? 13.770 21.356 -2.813 1.00 54.12 88 ASP A O 1
ATOM 721 N N . SER A 1 89 ? 13.406 19.166 -2.986 1.00 56.25 89 SER A N 1
ATOM 722 C CA . SER A 1 89 ? 13.467 19.125 -4.458 1.00 56.25 89 SER A CA 1
ATOM 723 C C . SER A 1 89 ? 12.187 19.614 -5.154 1.00 56.25 89 SER A C 1
ATOM 725 O O . SER A 1 89 ? 12.057 19.528 -6.380 1.00 56.25 89 SER A O 1
ATOM 727 N N . ILE A 1 90 ? 11.213 20.109 -4.387 1.00 61.09 90 ILE A N 1
ATOM 728 C CA . ILE A 1 90 ? 9.939 20.608 -4.896 1.00 61.09 90 ILE A CA 1
ATOM 729 C C . ILE A 1 90 ? 10.057 22.119 -5.103 1.00 61.09 90 ILE A C 1
ATOM 731 O O . ILE A 1 90 ? 10.044 22.893 -4.152 1.00 61.09 90 ILE A O 1
ATOM 735 N N . LEU A 1 91 ? 10.109 22.535 -6.371 1.00 63.88 91 LEU A N 1
ATOM 736 C CA . LEU A 1 91 ? 10.171 23.948 -6.776 1.00 63.88 91 LEU A CA 1
ATOM 737 C C . LEU A 1 91 ? 8.987 24.784 -6.257 1.00 63.88 91 LEU A C 1
ATOM 739 O O . LEU A 1 91 ? 9.113 25.990 -6.076 1.00 63.88 91 LEU A O 1
ATOM 743 N N . ILE A 1 92 ? 7.835 24.146 -6.019 1.00 65.88 92 ILE A N 1
ATOM 744 C CA . ILE A 1 92 ? 6.608 24.796 -5.552 1.00 65.88 92 ILE A CA 1
ATOM 745 C C . ILE A 1 92 ? 6.218 24.220 -4.194 1.00 65.88 92 ILE A C 1
ATOM 747 O O . ILE A 1 92 ? 5.693 23.111 -4.080 1.00 65.88 92 ILE A O 1
ATOM 751 N N . LYS A 1 93 ? 6.458 24.995 -3.139 1.00 59.38 93 LYS A N 1
ATOM 752 C CA . LYS A 1 93 ? 6.123 24.605 -1.769 1.00 59.38 93 LYS A CA 1
ATOM 753 C C . LYS A 1 93 ? 4.611 24.364 -1.649 1.00 59.38 93 LYS A C 1
ATOM 755 O O . LYS A 1 93 ? 3.817 25.206 -2.054 1.00 59.38 93 LYS A O 1
ATOM 760 N N . LYS A 1 94 ? 4.220 23.229 -1.057 1.00 60.00 94 LYS A N 1
ATOM 761 C CA . LYS A 1 94 ? 2.821 22.836 -0.776 1.00 60.00 94 LYS A CA 1
ATOM 762 C C . LYS A 1 94 ? 1.907 22.613 -1.997 1.00 60.00 94 LYS A C 1
ATOM 764 O O . LYS A 1 94 ? 0.697 22.528 -1.808 1.00 60.00 94 LYS A O 1
ATOM 769 N N . TYR A 1 95 ? 2.440 22.452 -3.212 1.00 65.31 95 TYR A N 1
ATOM 770 C CA . TYR A 1 95 ? 1.633 22.034 -4.366 1.00 65.31 95 TYR A CA 1
ATOM 771 C C . TYR A 1 95 ? 2.135 20.703 -4.951 1.00 65.31 95 TYR A C 1
ATOM 773 O O . TYR A 1 95 ? 3.197 20.668 -5.582 1.00 65.31 95 TYR A O 1
ATOM 781 N N . PRO A 1 96 ? 1.402 19.591 -4.763 1.00 63.75 96 PRO A N 1
ATOM 782 C CA . PRO A 1 96 ? 1.806 18.288 -5.275 1.00 63.75 96 PRO A CA 1
ATOM 783 C C . PRO A 1 96 ? 1.477 18.151 -6.772 1.00 63.75 96 PRO A C 1
ATOM 785 O O . PRO A 1 96 ? 0.587 17.400 -7.161 1.00 63.75 96 PRO A O 1
ATOM 788 N N . TYR A 1 97 ? 2.202 18.875 -7.635 1.00 71.00 97 TYR A N 1
ATOM 789 C CA . TYR A 1 97 ? 2.033 18.774 -9.096 1.00 71.00 97 TYR A CA 1
ATOM 790 C C . TYR A 1 97 ? 2.566 17.454 -9.665 1.00 71.00 97 TYR A C 1
ATOM 792 O O . TYR A 1 97 ? 2.061 16.949 -10.666 1.00 71.00 97 TYR A O 1
ATOM 800 N N . ARG A 1 98 ? 3.589 16.871 -9.027 1.00 68.56 98 ARG A N 1
ATOM 801 C CA . ARG A 1 98 ? 4.099 15.544 -9.388 1.00 68.56 98 ARG A CA 1
ATOM 802 C C . ARG A 1 98 ? 3.263 14.489 -8.680 1.00 68.56 98 ARG A C 1
ATOM 804 O O . ARG A 1 98 ? 3.486 14.218 -7.503 1.00 68.56 98 ARG A O 1
ATOM 811 N N . LYS A 1 99 ? 2.328 13.877 -9.402 1.00 69.50 99 LYS A N 1
ATOM 812 C CA . LYS A 1 99 ? 1.653 12.663 -8.937 1.00 69.50 99 LYS A CA 1
ATOM 813 C C . LYS A 1 99 ? 2.613 11.486 -9.085 1.00 69.50 99 LYS A C 1
ATOM 815 O O . LYS A 1 99 ? 3.062 11.204 -10.194 1.00 69.50 99 LYS A O 1
ATOM 820 N N . ARG A 1 100 ? 2.936 10.817 -7.980 1.00 77.94 100 ARG A N 1
ATOM 821 C CA . ARG A 1 100 ? 3.589 9.508 -8.007 1.00 77.94 100 ARG A CA 1
ATOM 822 C C . ARG A 1 100 ? 2.605 8.471 -7.506 1.00 77.94 100 ARG A C 1
ATOM 824 O O . ARG A 1 100 ? 1.765 8.754 -6.654 1.00 77.94 100 ARG A O 1
ATOM 831 N N . ILE A 1 101 ? 2.700 7.283 -8.074 1.00 84.50 101 ILE A N 1
ATOM 832 C CA . ILE A 1 101 ? 1.844 6.160 -7.727 1.00 84.50 101 ILE A CA 1
ATOM 833 C C . ILE A 1 101 ? 2.768 5.035 -7.314 1.00 84.50 101 ILE A C 1
ATOM 835 O O . ILE A 1 101 ? 3.747 4.746 -8.004 1.00 84.50 101 ILE A O 1
ATOM 839 N N . GLN A 1 102 ? 2.458 4.437 -6.176 1.00 84.12 102 GLN A N 1
ATOM 840 C CA . GLN A 1 102 ? 3.126 3.248 -5.689 1.00 84.12 102 GLN A CA 1
ATOM 841 C C . GLN A 1 102 ? 2.104 2.123 -5.603 1.00 84.12 102 GLN A C 1
ATOM 843 O O . GLN A 1 102 ? 0.939 2.337 -5.266 1.00 84.12 102 GLN A O 1
ATOM 848 N N . ALA A 1 103 ? 2.558 0.926 -5.955 1.00 85.56 103 ALA A N 1
ATOM 849 C CA . ALA A 1 103 ? 1.804 -0.301 -5.796 1.00 85.56 103 ALA A CA 1
ATOM 850 C C . ALA A 1 103 ? 2.591 -1.203 -4.849 1.00 85.56 103 ALA A C 1
ATOM 852 O O . ALA A 1 103 ? 3.755 -1.513 -5.106 1.00 85.56 103 ALA A O 1
ATOM 853 N N . VAL A 1 104 ? 1.956 -1.594 -3.751 1.00 85.31 104 VAL A N 1
ATOM 854 C CA . VAL A 1 104 ? 2.459 -2.632 -2.854 1.00 85.31 104 VAL A CA 1
ATOM 855 C C . VAL A 1 104 ? 1.789 -3.926 -3.266 1.00 85.31 104 VAL A C 1
ATOM 857 O O . VAL A 1 104 ? 0.566 -3.980 -3.363 1.00 85.31 104 VAL A O 1
ATOM 860 N N . VAL A 1 105 ? 2.597 -4.944 -3.538 1.00 85.25 105 VAL A N 1
ATOM 861 C CA . VAL A 1 105 ? 2.138 -6.253 -4.001 1.00 85.25 105 VAL A CA 1
ATOM 862 C C . VAL A 1 105 ? 2.379 -7.268 -2.893 1.00 85.25 105 VAL A C 1
ATOM 864 O O . VAL A 1 105 ? 3.510 -7.399 -2.426 1.00 85.25 105 VAL A O 1
ATOM 867 N N . TYR A 1 106 ? 1.328 -7.972 -2.475 1.00 84.31 106 TYR A N 1
ATOM 868 C CA . TYR A 1 106 ? 1.404 -8.987 -1.420 1.00 84.31 106 TYR A CA 1
ATOM 869 C C . TYR A 1 106 ? 1.579 -10.398 -1.980 1.00 84.31 106 TYR A C 1
ATOM 871 O O . TYR A 1 106 ? 2.270 -11.216 -1.375 1.00 84.31 106 TYR A O 1
ATOM 879 N N . LYS A 1 107 ? 0.997 -10.684 -3.151 1.00 84.31 107 LYS A N 1
ATOM 880 C CA . LYS A 1 107 ? 1.039 -12.014 -3.770 1.00 84.31 107 LYS A CA 1
ATOM 881 C C . LYS A 1 107 ? 1.830 -11.991 -5.067 1.00 84.31 107 LYS A C 1
ATOM 883 O O . LYS A 1 107 ? 1.562 -11.197 -5.955 1.00 84.31 107 LYS A O 1
ATOM 888 N N . LEU A 1 108 ? 2.779 -12.912 -5.213 1.00 83.56 108 LEU A N 1
ATOM 889 C CA . LEU A 1 108 ? 3.574 -13.037 -6.441 1.00 83.56 108 LEU A CA 1
ATOM 890 C C . LEU A 1 108 ? 2.738 -13.501 -7.643 1.00 83.56 108 LEU A C 1
ATOM 892 O O . LEU A 1 108 ? 3.101 -13.211 -8.777 1.00 83.56 108 LEU A O 1
ATOM 896 N N . SER A 1 109 ? 1.614 -14.182 -7.402 1.00 84.94 109 SER A N 1
ATOM 897 C CA . SER A 1 109 ? 0.734 -14.716 -8.446 1.00 84.94 109 SER A CA 1
ATOM 898 C C . SER A 1 109 ? 0.110 -13.649 -9.345 1.00 84.94 109 SER A C 1
ATOM 900 O O . SER A 1 109 ? -0.304 -13.979 -10.447 1.00 84.94 109 SER A O 1
ATOM 902 N N . CYS A 1 110 ? 0.040 -12.388 -8.907 1.00 84.38 110 CYS A N 1
ATOM 903 C CA . CYS A 1 110 ? -0.499 -11.299 -9.724 1.00 84.38 110 CYS A CA 1
ATOM 904 C C . CYS A 1 110 ? 0.561 -10.625 -10.615 1.00 84.38 110 CYS A C 1
ATOM 906 O O . CYS A 1 110 ? 0.223 -9.727 -11.390 1.00 84.38 110 CYS A O 1
ATOM 908 N N . ILE A 1 111 ? 1.836 -11.027 -10.516 1.00 86.81 111 ILE A N 1
ATOM 909 C CA . ILE A 1 111 ? 2.930 -10.493 -11.331 1.00 86.81 111 ILE A CA 1
ATOM 910 C C . ILE A 1 111 ? 3.187 -11.431 -12.508 1.00 86.81 111 ILE A C 1
ATOM 912 O O . ILE A 1 111 ? 3.721 -12.526 -12.359 1.00 86.81 111 IL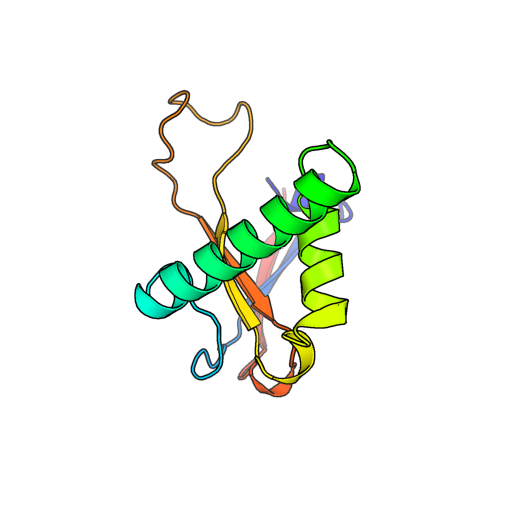E A O 1
ATOM 916 N N . ASN A 1 112 ? 2.886 -10.942 -13.704 1.00 88.31 112 ASN A N 1
ATOM 917 C CA . ASN A 1 112 ? 3.064 -11.653 -14.960 1.00 88.31 112 ASN A CA 1
ATOM 918 C C . ASN A 1 112 ? 4.170 -11.014 -15.807 1.00 88.31 112 ASN A C 1
ATOM 920 O O . ASN A 1 112 ? 4.428 -9.813 -15.731 1.00 88.31 112 ASN A O 1
ATOM 924 N N . ASN A 1 113 ? 4.807 -11.810 -16.670 1.00 87.44 113 ASN A N 1
ATOM 925 C CA . ASN A 1 113 ? 5.807 -11.341 -17.639 1.00 87.44 113 ASN A CA 1
ATOM 926 C C . ASN A 1 113 ? 6.953 -10.521 -17.020 1.00 87.44 113 ASN A C 1
ATOM 928 O O . ASN A 1 113 ? 7.361 -9.500 -17.579 1.00 87.44 113 ASN A O 1
ATOM 932 N N . PHE A 1 114 ? 7.465 -10.954 -15.865 1.00 89.12 114 PHE A N 1
ATOM 933 C CA . PHE A 1 114 ? 8.645 -10.335 -15.270 1.00 89.12 114 PHE A CA 1
ATOM 934 C C . PHE A 1 114 ? 9.862 -10.584 -16.165 1.00 89.12 114 PHE A C 1
ATOM 936 O O . PHE A 1 114 ? 10.291 -11.723 -16.345 1.00 89.12 114 PHE A O 1
ATOM 943 N N . SER A 1 115 ? 10.413 -9.522 -16.746 1.00 91.62 115 SER A N 1
ATOM 944 C CA . SER A 1 115 ? 11.564 -9.617 -17.637 1.00 91.62 115 SER A CA 1
ATOM 945 C C . SER A 1 115 ? 12.553 -8.488 -17.395 1.00 91.62 115 SER A C 1
ATOM 947 O O . SER A 1 115 ? 12.186 -7.361 -17.044 1.00 91.62 115 SER A O 1
ATOM 949 N N . PHE A 1 116 ? 13.823 -8.771 -17.668 1.00 89.50 116 PHE A N 1
ATOM 950 C CA . PHE A 1 116 ? 14.829 -7.732 -1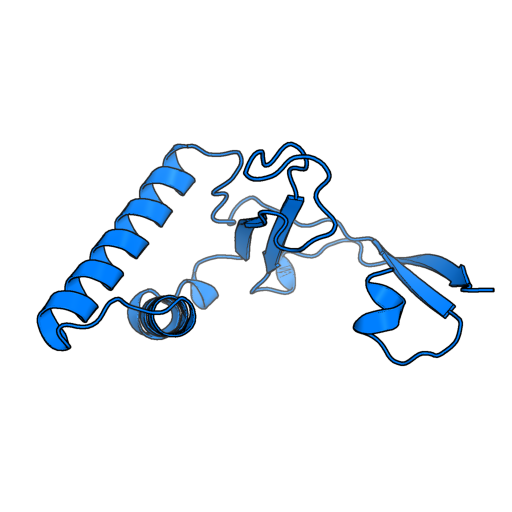7.822 1.00 89.50 116 PHE A CA 1
ATOM 951 C C . PHE A 1 116 ? 14.411 -6.772 -18.947 1.00 89.50 116 PHE A C 1
ATOM 953 O O . PHE A 1 116 ? 13.817 -7.190 -19.949 1.00 89.50 116 PHE A O 1
ATOM 960 N N . LYS A 1 117 ? 14.655 -5.476 -18.750 1.00 87.44 117 LYS A N 1
ATOM 961 C CA . LYS A 1 117 ? 14.349 -4.428 -19.725 1.00 87.44 117 LYS A CA 1
ATOM 962 C C . LYS A 1 117 ? 15.619 -3.741 -20.207 1.00 87.44 117 LYS A C 1
ATOM 964 O O . LYS A 1 117 ? 15.776 -3.628 -21.416 1.00 87.44 117 LYS A O 1
ATOM 969 N N . ASP A 1 118 ? 16.454 -3.249 -19.295 1.00 83.56 118 ASP A N 1
ATOM 970 C CA . ASP A 1 118 ? 17.632 -2.451 -19.653 1.00 83.56 118 ASP A CA 1
ATOM 971 C C . ASP A 1 118 ? 18.641 -2.341 -18.497 1.00 83.56 118 ASP A C 1
ATOM 973 O O . ASP A 1 118 ? 18.287 -2.578 -17.343 1.00 83.56 118 ASP A O 1
ATOM 977 N N . GLU A 1 119 ? 19.875 -1.932 -18.785 1.00 82.56 119 GLU A N 1
ATOM 978 C CA . GLU A 1 119 ? 20.905 -1.598 -17.794 1.00 82.56 119 GLU A CA 1
ATOM 979 C C . GLU A 1 119 ? 21.267 -0.111 -17.916 1.00 82.56 119 GLU A C 1
ATOM 981 O O . GLU A 1 119 ? 21.847 0.335 -18.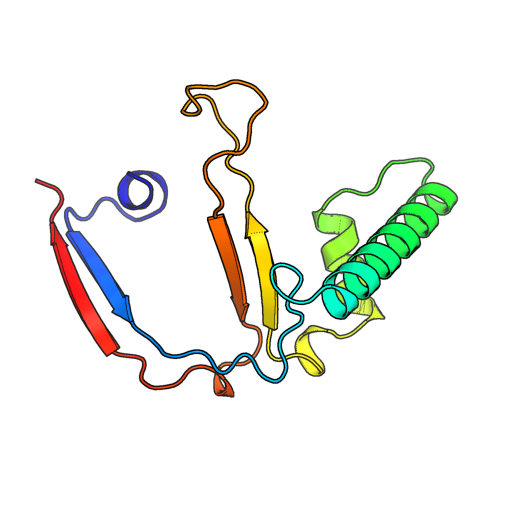903 1.00 82.56 119 GLU A O 1
ATOM 986 N N . TYR A 1 120 ? 20.958 0.675 -16.886 1.00 77.00 120 TYR A N 1
ATOM 987 C CA . TYR A 1 120 ? 21.345 2.079 -16.824 1.00 77.00 120 TYR A CA 1
ATOM 988 C C . TYR A 1 120 ? 22.708 2.233 -16.155 1.00 77.00 120 TYR A C 1
ATOM 990 O O . TYR A 1 120 ? 22.839 1.978 -14.958 1.00 77.00 120 TYR A O 1
ATOM 998 N N . ARG A 1 121 ? 23.709 2.722 -16.889 1.00 74.31 121 ARG A N 1
ATOM 999 C CA . ARG A 1 121 ? 25.033 3.037 -16.336 1.00 74.31 121 ARG A CA 1
ATOM 1000 C C . ARG A 1 121 ? 25.082 4.473 -15.833 1.00 74.31 121 ARG A C 1
ATOM 1002 O O . ARG A 1 121 ? 24.751 5.412 -16.555 1.00 74.31 121 ARG A O 1
ATOM 1009 N N . THR A 1 122 ? 25.491 4.648 -14.583 1.00 65.69 122 THR A N 1
ATOM 1010 C CA . THR A 1 122 ? 25.848 5.958 -14.040 1.00 65.69 122 THR A CA 1
ATOM 1011 C C . THR A 1 122 ? 27.309 6.220 -14.370 1.00 65.69 122 THR A C 1
ATOM 1013 O O . THR A 1 122 ? 28.183 5.717 -13.666 1.00 65.69 122 THR A O 1
ATOM 1016 N N . ASN A 1 123 ? 27.549 6.946 -15.463 1.00 61.03 123 ASN A N 1
ATOM 1017 C CA . ASN A 1 123 ? 28.852 7.553 -15.747 1.00 61.03 123 ASN A CA 1
ATOM 1018 C C . ASN A 1 123 ? 29.197 8.628 -14.714 1.00 61.03 123 ASN A C 1
ATOM 1020 O O . ASN A 1 123 ? 28.253 9.321 -14.260 1.00 61.03 123 ASN A O 1
#

Foldseek 3Di:
DCCCVPHDPPQKDWDKDWAFQCPQELELDPDVVSVVVVVVLLVVQQVVCCVVPVDGDDPVSSVVCCVVPVVCLPRGQWYKDWDADDDPPDPDPPDRPPTDIDIDGSDPVRIHDIDTDDMGGRD

Secondary structure (DSSP, 8-state):
-HHHHHS---SEEEEEEEEE--TTEEETTT-HHHHHHHHHHHHHHHHHHHHHHSSPPPHHHHHHHHHHHH-HHHH-SEEEEEEPP-STT-SSTT---S-EEEEEE--GGGEEEEEEEEEEE--